Protein AF-A0AAJ1I7V8-F1 (afdb_monomer_lite)

Structure (mmCIF, N/CA/C/O backbone):
data_AF-A0AAJ1I7V8-F1
#
_entry.id   AF-A0AAJ1I7V8-F1
#
loop_
_atom_site.group_PDB
_atom_site.id
_atom_site.type_symbol
_atom_site.label_atom_id
_atom_site.label_alt_id
_atom_site.label_comp_id
_atom_site.label_asym_id
_atom_site.label_entity_id
_atom_site.label_seq_id
_atom_site.pdbx_PDB_ins_code
_atom_site.Cartn_x
_atom_site.Cartn_y
_atom_site.Cartn_z
_atom_site.occupancy
_atom_site.B_iso_or_equiv
_atom_site.auth_seq_id
_atom_site.auth_comp_id
_atom_site.auth_asym_id
_atom_site.auth_atom_id
_atom_site.pdbx_PDB_model_num
ATOM 1 N N . MET A 1 1 ? -8.224 -5.227 -1.221 1.00 78.94 1 MET A N 1
ATOM 2 C CA . MET A 1 1 ? -8.564 -3.803 -1.026 1.00 78.94 1 MET A CA 1
ATOM 3 C C . MET A 1 1 ? -8.452 -3.496 0.457 1.00 78.94 1 MET A C 1
ATOM 5 O O . MET A 1 1 ? -8.816 -4.389 1.217 1.00 78.94 1 MET A O 1
ATOM 9 N N . PRO A 1 2 ? -7.968 -2.307 0.860 1.00 81.81 2 PRO A N 1
ATOM 10 C CA . PRO A 1 2 ? -7.823 -1.922 2.272 1.00 81.81 2 PRO A CA 1
ATOM 11 C C . PRO A 1 2 ? -9.112 -2.115 3.076 1.00 81.81 2 PRO A C 1
ATOM 13 O O . PRO A 1 2 ? -9.102 -2.707 4.145 1.00 81.81 2 PRO A O 1
ATOM 16 N N . SER A 1 3 ? -10.249 -1.778 2.479 1.00 83.25 3 SER A N 1
ATOM 17 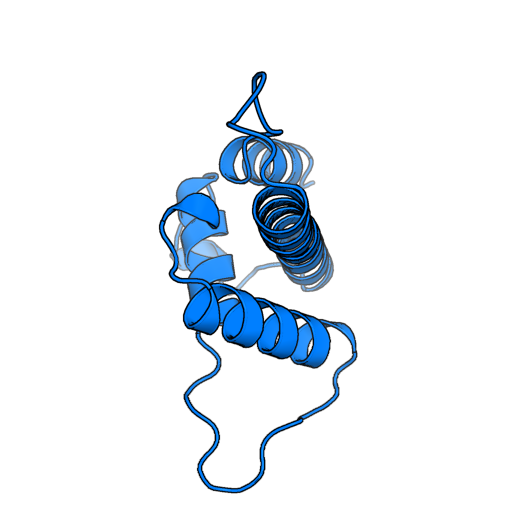C CA . SER A 1 3 ? -11.584 -2.013 3.037 1.00 83.25 3 SER A CA 1
ATOM 18 C C . SER A 1 3 ? -11.952 -3.442 3.440 1.00 83.25 3 SER A C 1
ATOM 20 O O . SER A 1 3 ? -12.891 -3.625 4.206 1.00 83.25 3 SER A O 1
ATOM 22 N N . ALA A 1 4 ? -11.258 -4.463 2.935 1.00 85.94 4 ALA A N 1
ATOM 23 C CA . ALA A 1 4 ? -11.497 -5.852 3.333 1.00 85.94 4 ALA A CA 1
ATOM 24 C C . ALA A 1 4 ? -10.729 -6.251 4.606 1.00 85.94 4 ALA A C 1
ATOM 26 O O . ALA A 1 4 ? -10.930 -7.349 5.117 1.00 85.94 4 ALA A O 1
ATOM 27 N N . LEU A 1 5 ? -9.823 -5.395 5.084 1.00 86.50 5 LEU A N 1
ATOM 28 C CA . LEU A 1 5 ? -8.996 -5.643 6.258 1.00 86.50 5 LEU A CA 1
ATOM 29 C C . LEU A 1 5 ? -9.739 -5.234 7.534 1.00 86.50 5 LEU A C 1
ATOM 31 O O . LEU A 1 5 ? -10.531 -4.289 7.530 1.00 86.50 5 LEU A O 1
ATOM 35 N N . THR A 1 6 ? -9.467 -5.923 8.641 1.00 89.69 6 THR A N 1
ATOM 36 C CA . THR A 1 6 ? -9.888 -5.469 9.975 1.00 89.69 6 THR A CA 1
ATOM 37 C C . THR A 1 6 ? -9.094 -4.230 10.394 1.00 89.69 6 THR A C 1
ATOM 39 O O . THR A 1 6 ? -8.039 -3.949 9.828 1.00 89.69 6 THR A O 1
ATOM 42 N N . ASP A 1 7 ? -9.563 -3.490 11.400 1.00 89.62 7 ASP A N 1
ATOM 43 C CA . ASP A 1 7 ? -8.857 -2.290 11.884 1.00 89.62 7 ASP A CA 1
ATOM 44 C C . ASP A 1 7 ? -7.427 -2.615 12.335 1.00 89.62 7 ASP A C 1
ATOM 46 O O . ASP A 1 7 ? -6.478 -1.921 11.980 1.00 89.62 7 ASP A O 1
ATOM 50 N N . GLN A 1 8 ? -7.249 -3.741 13.030 1.00 89.00 8 GLN A N 1
ATOM 51 C CA . GLN A 1 8 ? -5.931 -4.216 13.444 1.00 89.00 8 GLN A CA 1
ATOM 52 C C . GLN A 1 8 ? -5.022 -4.530 12.245 1.00 89.00 8 GLN A C 1
ATOM 54 O O . GLN A 1 8 ? -3.835 -4.212 12.262 1.00 89.00 8 GLN A O 1
ATOM 59 N N . GLN A 1 9 ? -5.569 -5.145 11.193 1.00 89.25 9 GLN A N 1
ATOM 60 C CA . GLN A 1 9 ? -4.819 -5.436 9.971 1.00 89.25 9 GLN A CA 1
ATOM 61 C C . GLN A 1 9 ? -4.471 -4.160 9.197 1.00 89.25 9 GLN A C 1
ATOM 63 O O . GLN A 1 9 ? -3.380 -4.083 8.640 1.00 89.25 9 GLN A O 1
ATOM 68 N N . LEU A 1 10 ? -5.360 -3.161 9.170 1.00 88.94 10 LEU A N 1
ATOM 69 C CA . LEU A 1 10 ? -5.091 -1.862 8.547 1.00 88.94 10 LEU A CA 1
ATOM 70 C C . LEU A 1 10 ? -3.935 -1.142 9.227 1.00 88.94 10 LEU A C 1
ATOM 72 O O . LEU A 1 10 ? -3.013 -0.713 8.540 1.00 88.94 10 LEU A O 1
ATOM 76 N N . LEU A 1 11 ? -3.964 -1.056 10.558 1.00 90.31 11 LEU A N 1
ATOM 77 C CA . LEU A 1 11 ? -2.902 -0.414 11.331 1.00 90.31 11 LEU A CA 1
ATOM 78 C C . LEU A 1 11 ? -1.556 -1.114 11.113 1.00 90.31 11 LEU A C 1
ATOM 80 O O . LEU A 1 11 ? -0.563 -0.458 10.818 1.00 90.31 11 LEU A O 1
ATOM 84 N N . LEU A 1 12 ? -1.544 -2.450 11.145 1.00 89.62 12 LEU A N 1
ATOM 85 C CA . LEU A 1 12 ? -0.333 -3.234 10.903 1.00 89.62 12 LEU A CA 1
ATOM 86 C C . LEU A 1 12 ? 0.225 -3.019 9.490 1.00 89.62 12 LEU A C 1
ATOM 88 O O . LEU A 1 12 ? 1.432 -2.876 9.320 1.00 89.62 12 LEU A O 1
ATOM 92 N N . VAL A 1 13 ? -0.632 -2.982 8.468 1.00 89.50 13 VAL A N 1
ATOM 93 C CA . VAL A 1 13 ? -0.196 -2.706 7.092 1.00 89.50 13 VAL A CA 1
ATOM 94 C C . VAL A 1 13 ? 0.322 -1.272 6.959 1.00 89.50 13 VAL A C 1
ATOM 96 O O . VAL A 1 13 ? 1.329 -1.070 6.287 1.00 89.50 13 VAL A O 1
ATOM 99 N N . ALA A 1 14 ? -0.318 -0.293 7.603 1.00 89.69 14 ALA A N 1
ATOM 100 C CA . ALA A 1 14 ? 0.120 1.101 7.587 1.00 89.69 14 ALA A CA 1
ATOM 101 C C . ALA A 1 14 ? 1.513 1.271 8.211 1.00 89.69 14 ALA A C 1
ATOM 103 O O . ALA A 1 14 ? 2.371 1.931 7.627 1.00 89.69 14 ALA A O 1
ATOM 104 N N . ASP A 1 15 ? 1.758 0.635 9.359 1.00 88.69 15 ASP A N 1
ATOM 105 C CA . ASP A 1 15 ? 3.064 0.662 10.023 1.00 88.69 15 ASP A CA 1
ATOM 106 C C . ASP A 1 15 ? 4.132 -0.025 9.163 1.00 88.69 15 ASP A C 1
ATOM 108 O O . ASP A 1 15 ? 5.188 0.549 8.913 1.00 88.69 15 ASP A O 1
ATOM 112 N N . GLN A 1 16 ? 3.826 -1.199 8.599 1.00 89.56 16 GLN A N 1
ATOM 113 C CA . GLN A 1 16 ? 4.747 -1.893 7.695 1.00 89.56 16 GLN A CA 1
ATOM 114 C C . GLN A 1 16 ? 5.073 -1.081 6.433 1.00 89.56 16 GLN A C 1
ATOM 116 O O . GLN A 1 16 ? 6.200 -1.146 5.947 1.00 89.56 16 GLN A O 1
ATOM 121 N N . LEU A 1 17 ? 4.105 -0.346 5.873 1.00 89.31 17 LEU A N 1
ATOM 122 C CA . LEU A 1 17 ? 4.333 0.525 4.717 1.00 89.31 17 LEU A CA 1
ATOM 123 C C . LEU A 1 17 ? 5.195 1.727 5.086 1.00 89.31 17 LEU A C 1
ATOM 125 O O . LEU A 1 17 ? 6.111 2.048 4.332 1.00 89.31 17 LEU A O 1
ATOM 129 N N . ARG A 1 18 ? 4.946 2.352 6.243 1.00 88.25 18 ARG A N 1
ATOM 130 C CA . ARG A 1 18 ? 5.787 3.439 6.755 1.00 88.25 18 ARG A CA 1
ATOM 131 C C . ARG A 1 18 ? 7.224 2.971 6.940 1.00 88.25 18 ARG A C 1
ATOM 133 O O . ARG A 1 18 ? 8.100 3.577 6.341 1.00 88.25 18 ARG A O 1
ATOM 140 N N . ASP A 1 19 ? 7.445 1.850 7.621 1.00 87.25 19 ASP A N 1
ATOM 141 C CA . ASP A 1 19 ? 8.768 1.233 7.784 1.00 87.25 19 ASP A CA 1
ATOM 142 C C . ASP A 1 19 ? 9.490 1.004 6.446 1.00 87.25 19 ASP A C 1
ATOM 144 O O . ASP A 1 19 ? 10.680 1.274 6.291 1.00 87.25 19 ASP A O 1
ATOM 148 N N . LEU A 1 20 ? 8.774 0.464 5.454 1.00 86.88 20 LEU A N 1
ATOM 149 C CA . LEU A 1 20 ? 9.344 0.177 4.135 1.00 86.88 20 LEU A CA 1
ATOM 150 C C . LEU A 1 20 ? 9.676 1.453 3.350 1.00 86.88 20 LEU A C 1
ATOM 152 O O . LEU A 1 20 ? 10.645 1.451 2.593 1.00 86.88 20 LEU A O 1
ATOM 156 N N . LEU A 1 21 ? 8.890 2.519 3.516 1.00 86.31 21 LEU A N 1
ATOM 157 C CA . LEU A 1 21 ? 9.086 3.804 2.839 1.00 86.31 21 LEU A CA 1
ATOM 158 C C . LEU A 1 21 ? 10.160 4.668 3.513 1.00 86.31 21 LEU A C 1
ATOM 160 O O . LEU A 1 21 ? 10.902 5.357 2.820 1.00 86.31 21 LEU A O 1
ATOM 164 N N . THR A 1 22 ? 10.272 4.630 4.842 1.00 85.25 22 THR A N 1
ATOM 165 C CA . THR A 1 22 ? 11.291 5.381 5.598 1.00 85.25 22 THR A CA 1
ATOM 166 C C . THR A 1 22 ? 12.623 4.642 5.688 1.00 85.25 22 THR A C 1
ATOM 168 O O . THR A 1 22 ? 13.631 5.232 6.072 1.00 85.25 22 THR A O 1
ATOM 171 N N . GLY A 1 23 ? 12.646 3.353 5.332 1.00 76.50 23 GLY A N 1
ATOM 172 C CA . GLY A 1 23 ? 13.808 2.488 5.520 1.00 76.50 23 GLY A CA 1
ATOM 173 C C . GLY A 1 23 ? 14.043 2.117 6.986 1.00 76.50 23 GLY A C 1
ATOM 174 O O . GLY A 1 23 ? 15.060 1.498 7.303 1.00 76.50 23 GLY A O 1
ATOM 175 N N . GLU A 1 24 ? 13.115 2.462 7.881 1.00 71.56 24 GLU A N 1
ATOM 176 C CA . GLU A 1 24 ? 13.192 2.073 9.278 1.00 71.56 24 GLU A CA 1
ATOM 177 C C . GLU A 1 24 ? 12.785 0.606 9.430 1.00 71.56 24 GLU A C 1
ATOM 179 O O . GLU A 1 24 ? 11.717 0.149 9.017 1.00 71.56 24 GLU A O 1
ATOM 184 N N . VAL A 1 25 ? 13.666 -0.186 10.035 1.00 59.44 25 VAL A N 1
ATOM 185 C CA . VAL A 1 25 ? 13.340 -1.562 10.402 1.00 59.44 25 VAL A CA 1
ATOM 186 C C . VAL A 1 25 ? 12.743 -1.532 11.804 1.00 59.44 25 VAL A C 1
ATOM 188 O O . VAL A 1 25 ? 13.413 -1.880 12.774 1.00 59.44 25 VAL A O 1
ATOM 191 N N . SER A 1 26 ? 11.480 -1.114 11.928 1.00 55.41 26 SER A N 1
ATOM 192 C CA . SER A 1 26 ? 10.739 -1.307 13.176 1.00 55.41 26 SER A CA 1
ATOM 193 C C . SER A 1 26 ? 10.372 -2.789 13.303 1.00 55.41 26 SER A C 1
ATOM 195 O O . SER A 1 26 ? 9.334 -3.281 12.865 1.00 55.41 26 SER A O 1
ATOM 197 N N . GLY A 1 27 ? 11.318 -3.580 13.803 1.00 55.03 27 GLY A N 1
ATOM 198 C CA . GLY A 1 27 ? 11.142 -5.021 13.894 1.00 55.03 27 GLY A CA 1
ATOM 199 C C . GLY A 1 27 ? 12.258 -5.685 14.670 1.00 55.03 27 GLY A C 1
ATOM 200 O O . GLY A 1 27 ? 13.199 -6.214 14.085 1.00 55.03 27 GLY A O 1
ATOM 201 N N . GLY A 1 28 ? 12.131 -5.689 15.996 1.00 53.53 28 GLY A N 1
ATOM 202 C CA . GLY A 1 28 ? 12.870 -6.629 16.831 1.00 53.53 28 GLY A CA 1
ATOM 203 C C . GLY A 1 28 ? 12.504 -8.081 16.494 1.00 53.53 28 GLY A C 1
ATOM 204 O O . GLY A 1 28 ? 11.491 -8.357 15.841 1.00 53.53 28 GLY A O 1
ATOM 205 N N . VAL A 1 29 ? 13.339 -9.015 16.954 1.00 42.78 29 VAL A N 1
ATOM 206 C CA . VAL A 1 29 ? 13.109 -10.465 16.849 1.00 42.78 29 VAL A CA 1
ATOM 207 C C . VAL A 1 29 ? 11.674 -10.787 17.293 1.00 42.78 29 VAL A C 1
ATOM 209 O O . VAL A 1 29 ? 11.326 -10.564 18.448 1.00 42.78 29 VAL A O 1
ATOM 212 N N . GLY A 1 30 ? 10.837 -11.273 16.368 1.00 53.75 30 GLY A N 1
ATOM 213 C CA . GLY A 1 30 ? 9.421 -11.583 16.618 1.00 53.75 30 GLY A CA 1
ATOM 214 C C . GLY A 1 30 ? 8.396 -10.708 15.882 1.00 53.75 30 GLY A C 1
ATOM 215 O O . GLY A 1 30 ? 7.200 -10.965 16.007 1.00 53.75 30 GLY A O 1
ATOM 216 N N . CYS A 1 31 ? 8.818 -9.711 15.096 1.00 53.94 31 CYS A N 1
ATOM 217 C CA . CYS A 1 31 ? 7.887 -8.926 14.280 1.00 53.94 31 CYS A CA 1
ATOM 218 C C . CYS A 1 31 ? 7.277 -9.802 13.158 1.00 53.94 31 CYS A C 1
ATOM 220 O O . CYS A 1 31 ? 8.026 -10.503 12.466 1.00 53.94 31 CYS A O 1
ATOM 222 N N . PRO A 1 32 ? 5.941 -9.816 12.971 1.00 57.22 32 PRO A N 1
ATOM 223 C CA . PRO A 1 32 ? 5.300 -10.617 11.933 1.00 57.22 32 PRO A CA 1
ATOM 224 C C . PRO A 1 32 ? 5.846 -10.261 10.541 1.00 57.22 32 PRO A C 1
ATOM 226 O O . PRO A 1 32 ? 6.211 -9.107 10.299 1.00 57.22 32 PRO A O 1
ATOM 229 N N . PRO A 1 33 ? 5.904 -11.234 9.609 1.00 60.97 33 PRO A N 1
ATOM 230 C CA . PRO A 1 33 ? 6.452 -11.006 8.278 1.00 60.97 33 PRO A CA 1
ATOM 231 C C . PRO A 1 33 ? 5.793 -9.787 7.622 1.00 60.97 33 PRO A C 1
ATOM 233 O O . PRO A 1 33 ? 4.574 -9.607 7.710 1.00 60.97 33 PRO A O 1
ATOM 236 N N . LYS A 1 34 ? 6.615 -8.944 6.977 1.00 67.88 34 LYS A N 1
ATOM 237 C CA . LYS A 1 34 ? 6.196 -7.699 6.311 1.00 67.88 34 LYS A CA 1
ATOM 238 C C . LYS A 1 34 ? 5.293 -8.006 5.110 1.00 67.88 34 LYS A C 1
ATOM 240 O O . LYS A 1 34 ? 5.731 -8.011 3.961 1.00 67.88 34 LYS A O 1
ATOM 245 N N . ALA A 1 35 ? 4.023 -8.289 5.384 1.00 81.44 35 ALA A N 1
ATOM 246 C CA . ALA A 1 35 ? 3.010 -8.632 4.396 1.00 81.44 35 ALA A CA 1
ATOM 247 C C . ALA A 1 35 ? 2.748 -7.472 3.427 1.00 81.44 35 ALA A C 1
ATOM 249 O O . ALA A 1 35 ? 2.430 -7.721 2.266 1.00 81.44 35 ALA A O 1
ATOM 250 N N . ALA A 1 36 ? 2.935 -6.224 3.867 1.00 84.81 36 ALA A N 1
ATOM 251 C CA . ALA A 1 36 ? 2.755 -5.033 3.041 1.00 84.81 36 ALA A CA 1
ATOM 252 C C . ALA A 1 36 ? 3.550 -5.066 1.722 1.00 84.81 36 ALA A C 1
ATOM 254 O O . ALA A 1 36 ? 3.001 -4.727 0.671 1.00 84.81 36 ALA A O 1
ATOM 255 N N . LEU A 1 37 ? 4.804 -5.535 1.742 1.00 86.75 37 LEU A N 1
ATOM 256 C CA . LEU A 1 37 ? 5.623 -5.639 0.530 1.00 86.75 37 LEU A CA 1
ATOM 257 C C . LEU A 1 37 ? 5.049 -6.684 -0.434 1.00 86.75 37 LEU A C 1
ATOM 259 O O . LEU A 1 37 ? 4.794 -6.388 -1.601 1.00 86.75 37 LEU A O 1
ATOM 263 N N . SER A 1 38 ? 4.782 -7.891 0.064 1.00 86.81 38 SER A N 1
ATOM 264 C CA . SER A 1 38 ? 4.203 -8.980 -0.730 1.00 86.81 38 SER A CA 1
ATOM 265 C C . SER A 1 38 ? 2.837 -8.603 -1.310 1.00 86.81 38 SER A C 1
ATOM 267 O O . SER A 1 38 ? 2.539 -8.911 -2.464 1.00 86.81 38 SER A O 1
ATOM 269 N N . VAL A 1 39 ? 2.014 -7.890 -0.536 1.00 88.44 39 VAL A N 1
ATOM 270 C CA . VAL A 1 39 ? 0.724 -7.361 -0.992 1.00 88.44 39 VAL A CA 1
ATOM 271 C C . VAL A 1 39 ? 0.929 -6.308 -2.080 1.00 88.44 39 VAL A C 1
ATOM 273 O O . VAL A 1 39 ? 0.235 -6.363 -3.092 1.00 88.44 39 VAL A O 1
ATOM 276 N N . THR A 1 40 ? 1.901 -5.405 -1.935 1.00 88.75 40 THR A N 1
ATOM 277 C CA . THR A 1 40 ? 2.231 -4.413 -2.973 1.00 88.75 40 THR A CA 1
ATOM 278 C C . THR A 1 40 ? 2.636 -5.092 -4.280 1.00 88.75 40 THR A C 1
ATOM 280 O O . THR A 1 40 ? 2.101 -4.762 -5.337 1.00 88.75 40 THR A O 1
ATOM 283 N N . LEU A 1 41 ? 3.513 -6.098 -4.221 1.00 89.31 41 LEU A N 1
ATOM 284 C CA . LEU A 1 41 ? 3.938 -6.868 -5.394 1.00 89.31 41 LEU A CA 1
ATOM 285 C C . LEU A 1 41 ? 2.766 -7.611 -6.053 1.00 89.31 41 LEU A C 1
ATOM 287 O O . LEU A 1 41 ? 2.631 -7.608 -7.278 1.00 89.31 41 LEU A O 1
ATOM 291 N N . LEU A 1 42 ? 1.868 -8.195 -5.256 1.00 88.25 42 LEU A N 1
ATOM 292 C CA . LEU A 1 42 ? 0.657 -8.840 -5.765 1.00 88.25 42 LEU A CA 1
ATOM 293 C C . LEU A 1 42 ? -0.287 -7.835 -6.442 1.00 88.25 42 LEU A C 1
ATOM 295 O O . LEU A 1 42 ? -0.873 -8.136 -7.4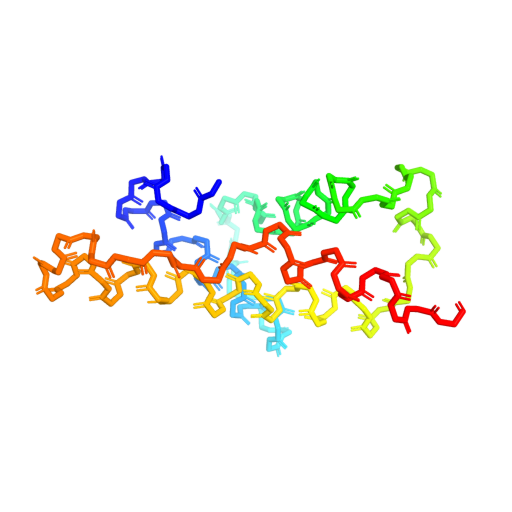83 1.00 88.25 42 LEU A O 1
ATOM 299 N N . LEU A 1 43 ? -0.451 -6.644 -5.865 1.00 88.19 43 LEU A N 1
ATOM 300 C CA . LEU A 1 43 ? -1.281 -5.585 -6.435 1.00 88.19 43 LEU A CA 1
ATOM 301 C C . LEU A 1 43 ? -0.695 -5.056 -7.747 1.00 88.19 43 LEU A C 1
ATOM 303 O O . LEU A 1 43 ? -1.438 -4.866 -8.707 1.00 88.19 43 LEU A O 1
ATOM 307 N N . LEU A 1 44 ? 0.626 -4.903 -7.817 1.00 89.12 44 LEU A N 1
ATOM 308 C CA . LEU A 1 44 ? 1.356 -4.583 -9.041 1.00 89.12 44 LEU A CA 1
ATOM 309 C C . LEU A 1 44 ? 1.179 -5.663 -10.112 1.00 89.12 44 LEU A C 1
ATOM 311 O O . LEU A 1 44 ? 0.955 -5.346 -11.282 1.00 89.12 44 LEU A O 1
ATOM 315 N N . SER A 1 45 ? 1.175 -6.937 -9.714 1.00 89.06 45 SER A N 1
ATOM 316 C CA . SER A 1 45 ? 0.863 -8.022 -10.641 1.00 89.06 45 SER A CA 1
ATOM 317 C C . SER A 1 45 ? -0.562 -7.923 -11.189 1.00 89.06 45 SER A C 1
ATOM 319 O O . SER A 1 45 ? -0.777 -7.994 -12.399 1.00 89.06 45 SER A O 1
ATOM 321 N N . LYS A 1 46 ? -1.542 -7.644 -10.320 1.00 86.06 46 LYS A N 1
ATOM 322 C CA . LYS A 1 46 ? -2.938 -7.395 -10.724 1.00 86.06 46 LYS A CA 1
ATOM 323 C C . LYS A 1 46 ? -3.120 -6.128 -11.564 1.00 86.06 46 LYS A C 1
ATOM 325 O O . LYS A 1 46 ? -4.106 -6.022 -12.294 1.00 86.06 46 LYS A O 1
ATOM 330 N N . ALA A 1 47 ? -2.205 -5.170 -11.456 1.00 86.44 47 ALA A N 1
ATOM 331 C CA . ALA A 1 47 ? -2.189 -3.953 -12.258 1.00 86.44 47 ALA A CA 1
ATOM 332 C C . ALA A 1 47 ? -1.602 -4.163 -13.666 1.00 86.44 47 ALA A C 1
ATOM 334 O O . ALA A 1 47 ? -1.691 -3.258 -14.490 1.00 86.44 47 ALA A O 1
ATOM 335 N N . GLY A 1 48 ? -1.069 -5.353 -13.966 1.00 85.38 48 GLY A N 1
ATOM 336 C CA . GLY A 1 48 ? -0.618 -5.729 -15.307 1.00 85.38 48 GLY A CA 1
ATOM 337 C C . GLY A 1 48 ? 0.871 -6.044 -15.417 1.00 85.38 48 GLY A C 1
ATOM 338 O O . GLY A 1 48 ? 1.329 -6.328 -16.520 1.00 85.38 48 GLY A O 1
ATOM 339 N N . ILE A 1 49 ? 1.630 -6.035 -14.315 1.00 85.56 49 ILE A N 1
ATOM 340 C CA . ILE A 1 49 ? 3.036 -6.454 -14.347 1.00 85.56 49 ILE A CA 1
ATOM 341 C C . ILE A 1 49 ? 3.113 -7.985 -14.276 1.00 85.56 49 ILE A C 1
ATOM 343 O O . ILE A 1 49 ? 2.659 -8.587 -13.298 1.00 85.56 49 ILE A O 1
ATOM 347 N N . PRO A 1 50 ? 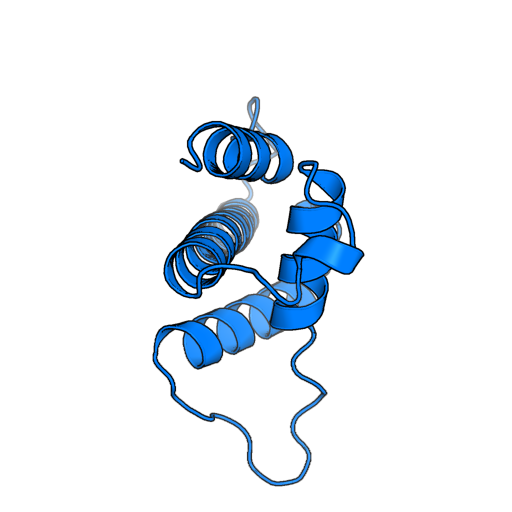3.707 -8.658 -15.273 1.00 84.00 50 PRO A N 1
ATOM 348 C CA . PRO A 1 50 ? 3.936 -10.095 -15.199 1.00 84.00 50 PRO A CA 1
ATOM 349 C C . PRO A 1 50 ? 4.782 -10.443 -13.972 1.00 84.00 50 PRO A C 1
ATOM 351 O O . PRO A 1 50 ? 5.744 -9.740 -13.680 1.00 84.00 50 PRO A O 1
ATOM 354 N N . GLY A 1 51 ? 4.504 -11.566 -13.303 1.00 77.56 51 GLY A N 1
ATOM 355 C CA . GLY A 1 51 ? 5.283 -11.984 -12.127 1.00 77.56 51 GLY A CA 1
ATOM 356 C C . GLY A 1 51 ? 6.795 -12.056 -12.389 1.00 77.56 51 GLY A C 1
ATOM 357 O O . GLY A 1 51 ? 7.586 -11.626 -11.559 1.00 77.56 51 GLY A O 1
ATOM 358 N N . LYS A 1 52 ? 7.190 -12.485 -13.596 1.00 79.56 52 LYS A N 1
ATOM 359 C CA . LYS A 1 52 ? 8.591 -12.511 -14.054 1.00 79.56 52 LYS A CA 1
ATOM 360 C C . LYS A 1 52 ? 9.246 -11.131 -14.210 1.00 79.56 52 LYS A C 1
ATOM 362 O O . LYS A 1 52 ? 10.457 -11.051 -14.210 1.00 79.56 52 LYS A O 1
ATOM 367 N N . ALA A 1 53 ? 8.456 -10.072 -14.370 1.00 78.75 53 ALA A N 1
ATOM 368 C CA . ALA A 1 53 ? 8.930 -8.696 -14.517 1.00 78.75 53 ALA A CA 1
ATOM 369 C C . ALA A 1 53 ? 8.898 -7.924 -13.185 1.00 78.75 53 ALA A C 1
ATOM 371 O O . ALA A 1 53 ? 9.261 -6.752 -13.142 1.00 78.75 53 ALA A O 1
ATOM 372 N N . LEU A 1 54 ? 8.446 -8.557 -12.092 1.00 79.69 54 LEU A N 1
ATOM 373 C CA . LEU A 1 54 ? 8.529 -7.977 -10.749 1.00 79.69 54 LEU A CA 1
ATOM 374 C C . LEU A 1 54 ? 9.962 -8.000 -10.200 1.00 79.69 54 LEU A C 1
ATOM 376 O O . LEU A 1 54 ? 10.274 -7.197 -9.329 1.00 79.69 54 LEU A O 1
ATOM 380 N N . THR A 1 55 ? 10.823 -8.899 -10.687 1.00 77.88 55 THR A N 1
ATOM 381 C CA . THR A 1 55 ? 12.246 -8.947 -10.307 1.00 77.88 55 THR A CA 1
ATOM 382 C C . THR A 1 55 ? 13.056 -7.833 -10.959 1.00 77.88 55 THR A C 1
ATOM 384 O O . THR A 1 55 ? 13.950 -7.291 -10.324 1.00 77.88 55 THR A O 1
ATOM 387 N N . ASP A 1 56 ? 12.689 -7.437 -12.179 1.00 81.62 56 ASP A N 1
ATOM 388 C CA . ASP A 1 56 ? 13.347 -6.360 -12.938 1.00 81.62 56 ASP A CA 1
ATOM 389 C C . ASP A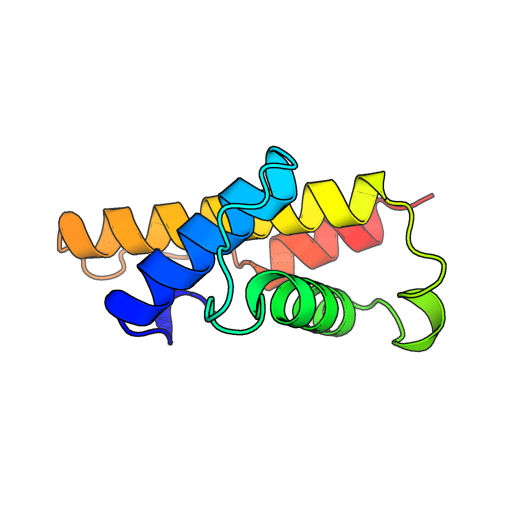 1 56 ? 12.694 -4.993 -12.680 1.00 81.62 56 ASP A C 1
ATOM 391 O O . ASP A 1 56 ? 12.818 -4.040 -13.451 1.00 81.62 56 ASP A O 1
ATOM 395 N N . LEU A 1 57 ? 11.929 -4.906 -11.594 1.00 83.56 57 LEU A N 1
ATOM 396 C CA . LEU A 1 57 ? 11.149 -3.740 -11.253 1.00 83.56 57 LEU A CA 1
ATOM 397 C C . LEU A 1 57 ? 12.053 -2.596 -10.806 1.00 83.56 57 LEU A C 1
ATOM 399 O O . LEU A 1 57 ? 12.768 -2.713 -9.813 1.00 83.56 57 LEU A O 1
ATOM 403 N N . ALA A 1 58 ? 11.952 -1.448 -11.480 1.00 87.06 58 ALA A N 1
ATOM 404 C CA . ALA A 1 58 ? 12.605 -0.237 -11.010 1.00 87.06 58 ALA A CA 1
ATOM 405 C C . ALA A 1 58 ? 12.162 0.073 -9.570 1.00 87.06 58 ALA A C 1
ATOM 407 O O . ALA A 1 58 ? 10.965 0.196 -9.288 1.00 87.06 58 ALA A O 1
ATOM 408 N N . MET A 1 59 ? 13.135 0.246 -8.670 1.00 85.69 59 MET A N 1
ATOM 409 C CA . MET A 1 59 ? 12.874 0.563 -7.261 1.00 85.69 59 MET A CA 1
ATOM 410 C C . MET A 1 59 ? 12.030 1.830 -7.097 1.00 85.69 59 MET A C 1
ATOM 412 O O . MET A 1 59 ? 11.194 1.884 -6.201 1.00 85.69 59 MET A O 1
ATOM 416 N N . ALA A 1 60 ? 12.180 2.801 -8.004 1.00 87.19 60 ALA A N 1
ATOM 417 C CA . ALA A 1 60 ? 11.336 3.992 -8.056 1.00 87.19 60 ALA A CA 1
ATOM 418 C C . ALA A 1 60 ? 9.850 3.634 -8.208 1.00 87.19 60 ALA A C 1
ATOM 420 O O . ALA A 1 60 ? 9.018 4.134 -7.456 1.00 87.19 60 ALA A O 1
ATOM 421 N N . THR A 1 61 ? 9.504 2.701 -9.103 1.00 88.44 61 THR A N 1
ATOM 422 C CA . THR A 1 61 ? 8.101 2.312 -9.260 1.00 88.44 61 THR A CA 1
ATOM 423 C C . THR A 1 61 ? 7.595 1.443 -8.116 1.00 88.44 61 THR A C 1
ATOM 425 O O . THR A 1 61 ? 6.414 1.501 -7.787 1.00 88.44 61 THR A O 1
ATOM 428 N N . LEU A 1 62 ? 8.456 0.629 -7.499 1.00 89.62 62 LEU A N 1
ATOM 429 C CA . LEU A 1 62 ? 8.072 -0.100 -6.291 1.00 89.62 62 LEU A CA 1
ATOM 430 C C . LEU A 1 62 ? 7.761 0.871 -5.146 1.00 89.62 62 LEU A C 1
ATOM 432 O O . LEU A 1 62 ? 6.737 0.722 -4.484 1.00 89.62 62 LEU A O 1
ATOM 436 N N . HIS A 1 63 ? 8.611 1.879 -4.951 1.00 90.25 63 HIS A N 1
ATOM 437 C CA . HIS A 1 63 ? 8.405 2.935 -3.967 1.00 90.25 63 HIS A CA 1
ATOM 438 C C . HIS A 1 63 ? 7.081 3.663 -4.213 1.00 90.25 63 HIS A C 1
ATOM 440 O O . HIS A 1 63 ? 6.246 3.743 -3.320 1.00 90.25 63 HIS A O 1
ATOM 446 N N . GLU A 1 64 ? 6.840 4.106 -5.445 1.00 90.88 64 GLU A N 1
ATOM 447 C CA . GLU A 1 64 ? 5.618 4.820 -5.821 1.00 90.88 64 GLU A CA 1
ATOM 448 C C . GLU A 1 64 ? 4.356 3.957 -5.643 1.00 90.88 64 GLU A C 1
ATOM 450 O O . GLU A 1 64 ? 3.335 4.424 -5.139 1.00 90.88 64 GLU A O 1
ATOM 455 N N . ALA A 1 65 ? 4.440 2.657 -5.938 1.00 92.19 65 ALA A N 1
ATOM 456 C CA . ALA A 1 65 ? 3.360 1.711 -5.673 1.00 92.19 65 ALA A CA 1
ATOM 457 C C . ALA A 1 65 ? 3.066 1.548 -4.174 1.00 92.19 65 ALA A C 1
ATOM 459 O O . ALA A 1 65 ? 1.898 1.517 -3.778 1.00 92.19 65 ALA A O 1
ATOM 460 N N . MET A 1 66 ? 4.108 1.464 -3.339 1.00 92.25 66 MET A N 1
ATOM 461 C CA . MET A 1 66 ? 3.966 1.436 -1.880 1.00 92.25 66 MET A CA 1
ATOM 462 C C . MET A 1 66 ? 3.374 2.748 -1.357 1.00 92.25 66 MET A C 1
ATOM 464 O O . MET A 1 66 ? 2.511 2.708 -0.485 1.00 92.25 66 MET A O 1
ATOM 468 N N . THR A 1 67 ? 3.758 3.899 -1.920 1.00 91.44 67 THR A N 1
ATOM 469 C CA . THR A 1 67 ? 3.176 5.206 -1.579 1.00 91.44 67 THR A CA 1
ATOM 470 C C . THR A 1 67 ? 1.682 5.254 -1.901 1.00 91.44 67 THR A C 1
ATOM 472 O O . THR A 1 67 ? 0.883 5.607 -1.034 1.00 91.44 67 THR A O 1
ATOM 475 N N . ILE A 1 68 ? 1.276 4.832 -3.105 1.00 91.69 68 ILE A N 1
ATOM 476 C CA . ILE A 1 68 ? -0.144 4.749 -3.486 1.00 91.69 68 ILE A CA 1
ATOM 477 C C . ILE A 1 68 ? -0.899 3.823 -2.525 1.00 91.69 68 ILE A C 1
ATOM 479 O O . ILE A 1 68 ? -2.011 4.144 -2.096 1.00 91.69 68 ILE A O 1
ATOM 483 N N . PHE A 1 69 ? -0.305 2.685 -2.162 1.00 91.88 69 PHE A N 1
ATOM 484 C CA . PHE A 1 69 ? -0.924 1.759 -1.222 1.00 91.88 69 PHE A CA 1
ATOM 485 C C . PHE A 1 69 ? -1.063 2.368 0.182 1.00 91.88 69 PHE A C 1
ATOM 487 O O . PHE A 1 69 ? -2.140 2.263 0.766 1.00 91.88 69 PHE A O 1
ATOM 494 N N . CYS A 1 70 ? -0.039 3.068 0.677 1.00 91.25 70 CYS A N 1
ATOM 495 C CA . CYS A 1 70 ? -0.054 3.749 1.974 1.00 91.25 70 CYS A CA 1
ATOM 496 C C . CYS A 1 70 ? -1.180 4.780 2.047 1.00 91.25 70 CYS A C 1
ATOM 498 O O . CYS A 1 70 ? -2.016 4.706 2.941 1.00 91.25 70 CYS A O 1
ATOM 500 N N . ILE A 1 71 ? -1.291 5.648 1.036 1.00 91.12 71 ILE A N 1
ATOM 501 C CA . ILE A 1 71 ? -2.350 6.665 0.957 1.00 91.12 71 ILE A CA 1
ATOM 502 C C . ILE A 1 71 ? -3.744 6.024 1.016 1.00 91.12 71 ILE A C 1
ATOM 504 O O . ILE A 1 71 ? -4.638 6.530 1.691 1.00 91.12 71 ILE A O 1
ATOM 508 N N . ASN A 1 72 ? -3.943 4.898 0.325 1.00 91.19 72 ASN A N 1
ATOM 509 C CA . ASN A 1 72 ? -5.228 4.193 0.319 1.00 91.19 72 ASN A CA 1
ATOM 510 C C . ASN A 1 72 ? -5.543 3.522 1.667 1.00 91.19 72 ASN A C 1
ATOM 512 O O . ASN A 1 72 ? -6.707 3.442 2.055 1.00 91.19 72 ASN A O 1
ATOM 516 N N . VAL A 1 73 ? -4.528 3.025 2.377 1.00 91.00 73 VAL A N 1
ATOM 517 C CA . VAL A 1 73 ? -4.688 2.470 3.728 1.00 91.00 73 VAL A CA 1
ATOM 518 C C . VAL A 1 73 ? -5.014 3.580 4.727 1.00 91.00 73 VAL A C 1
ATOM 520 O O . VAL A 1 73 ? -5.978 3.441 5.478 1.00 91.00 73 VAL A O 1
ATOM 523 N N . ASP A 1 74 ? -4.293 4.702 4.686 1.00 90.69 74 ASP A N 1
ATOM 524 C CA . ASP A 1 74 ? -4.547 5.863 5.548 1.00 90.69 74 ASP A CA 1
ATOM 525 C C . ASP A 1 74 ? -5.947 6.440 5.310 1.00 90.69 74 ASP A C 1
ATOM 527 O O . ASP A 1 74 ? -6.670 6.755 6.257 1.00 90.69 74 ASP A O 1
ATOM 531 N N . HIS A 1 75 ? -6.373 6.515 4.046 1.00 88.88 75 HIS A N 1
ATOM 532 C CA . HIS A 1 75 ? -7.722 6.949 3.697 1.00 88.88 75 HIS A CA 1
ATOM 533 C C . HIS A 1 75 ? -8.796 6.045 4.312 1.00 88.88 75 HIS A C 1
ATOM 535 O O . HIS A 1 75 ? -9.755 6.546 4.896 1.00 88.88 75 HIS A O 1
ATOM 541 N N . GLU A 1 76 ? -8.627 4.723 4.229 1.00 88.25 76 GLU A N 1
ATOM 542 C CA . GLU A 1 76 ? -9.559 3.765 4.829 1.00 88.25 76 GLU A CA 1
ATOM 543 C C . GLU A 1 76 ? -9.600 3.909 6.360 1.00 88.25 76 GLU A C 1
ATOM 545 O O . GLU A 1 76 ? -10.686 3.912 6.941 1.00 88.25 76 GLU A O 1
ATOM 550 N N . ILE A 1 77 ? -8.447 4.092 7.016 1.00 90.44 77 ILE A N 1
ATOM 551 C CA . ILE A 1 77 ? -8.369 4.326 8.468 1.00 90.44 77 ILE A CA 1
ATOM 552 C C . ILE A 1 77 ? -9.170 5.578 8.844 1.00 90.44 77 ILE A C 1
ATOM 554 O O . ILE A 1 77 ? -10.066 5.515 9.689 1.00 90.44 77 ILE A O 1
ATOM 558 N N . VAL A 1 78 ? -8.907 6.705 8.177 1.00 90.56 78 VAL A N 1
ATOM 559 C CA . VAL A 1 78 ? -9.612 7.973 8.426 1.00 90.56 78 VAL A CA 1
ATOM 560 C C . VAL A 1 78 ? -11.110 7.841 8.135 1.00 90.56 78 VAL A C 1
ATOM 562 O O . VAL A 1 78 ? -11.937 8.333 8.903 1.00 90.56 78 VAL A O 1
ATOM 565 N N . SER A 1 79 ? -11.484 7.148 7.059 1.00 88.12 79 SER A N 1
ATOM 566 C CA . SER A 1 79 ? -12.879 6.906 6.678 1.00 88.12 79 SER A CA 1
ATOM 567 C C . SER A 1 79 ? -13.652 6.163 7.775 1.00 88.12 79 SER A C 1
ATOM 569 O O . SER A 1 79 ? -14.744 6.593 8.167 1.00 88.12 79 SER A O 1
ATOM 571 N N . ARG A 1 80 ? -13.049 5.111 8.349 1.00 88.06 80 ARG A N 1
ATOM 572 C CA . ARG A 1 80 ? -13.615 4.366 9.486 1.00 88.06 80 ARG A CA 1
ATOM 573 C C . ARG A 1 80 ? -13.702 5.208 10.749 1.00 88.06 80 ARG A C 1
ATOM 575 O O . ARG A 1 80 ? -14.753 5.218 11.389 1.00 88.06 80 ARG A O 1
ATOM 582 N N . MET A 1 81 ? -12.646 5.953 11.078 1.00 88.12 81 MET A N 1
ATOM 583 C CA . MET A 1 81 ? -12.628 6.837 12.250 1.00 88.12 81 MET A CA 1
ATOM 584 C C . MET A 1 81 ? -13.734 7.894 12.195 1.00 88.12 81 MET A C 1
ATOM 586 O O . MET A 1 81 ? -14.361 8.191 13.208 1.00 88.12 81 MET A O 1
ATOM 590 N N . LEU A 1 82 ? -14.004 8.441 11.009 1.00 87.44 82 LEU A N 1
ATOM 591 C CA . LEU A 1 82 ? -15.038 9.455 10.800 1.00 87.44 82 LEU A CA 1
ATOM 592 C C . LEU A 1 82 ? -16.445 8.867 10.611 1.00 87.44 82 LEU A C 1
ATOM 594 O O . LEU A 1 82 ? -17.379 9.628 10.361 1.00 87.44 82 LEU A O 1
ATOM 598 N N . GLN A 1 83 ? -16.604 7.538 10.684 1.00 82.94 83 GLN A N 1
ATOM 599 C CA . GLN A 1 83 ? -17.857 6.818 10.419 1.00 82.94 83 GLN A CA 1
ATOM 600 C C . GLN A 1 83 ? -18.520 7.227 9.092 1.00 82.94 83 GLN A C 1
ATOM 602 O O . GLN A 1 83 ? -19.742 7.145 8.929 1.00 82.94 83 GLN A O 1
ATOM 607 N N . ARG A 1 84 ? -17.719 7.677 8.118 1.00 70.31 84 ARG A N 1
ATOM 608 C CA . ARG A 1 84 ? -18.214 8.082 6.805 1.00 70.31 84 ARG A CA 1
ATOM 609 C C . ARG A 1 84 ? -18.602 6.811 6.065 1.00 70.31 84 ARG A C 1
ATOM 611 O O . ARG A 1 84 ? -17.772 6.152 5.449 1.00 70.31 84 ARG A O 1
ATOM 618 N N . ARG A 1 85 ? -19.882 6.430 6.147 1.00 56.09 85 ARG A N 1
ATOM 619 C CA . ARG A 1 85 ? -20.460 5.380 5.296 1.00 56.09 85 ARG A CA 1
ATOM 620 C C . ARG A 1 85 ? -20.117 5.737 3.858 1.00 56.09 85 ARG A C 1
ATOM 622 O O . ARG A 1 85 ? -20.628 6.743 3.396 1.00 56.09 85 ARG A O 1
ATOM 629 N N . ARG A 1 86 ? -19.254 4.939 3.214 1.00 57.62 86 ARG A N 1
ATOM 630 C CA . ARG A 1 86 ? -18.798 5.032 1.813 1.00 57.62 86 ARG A CA 1
ATOM 631 C C . ARG A 1 86 ? -19.719 5.875 0.925 1.00 57.62 86 ARG A C 1
ATOM 633 O O . ARG A 1 86 ? -20.586 5.337 0.237 1.00 57.62 86 ARG A O 1
ATOM 640 N N . VAL A 1 87 ? -19.520 7.187 0.937 1.00 49.16 87 VAL A N 1
ATOM 641 C CA . VAL A 1 87 ? -20.109 8.078 -0.052 1.00 49.16 87 VAL A CA 1
ATOM 642 C C . VAL A 1 87 ? -19.060 8.184 -1.147 1.00 49.16 87 VAL A C 1
ATOM 644 O O . VAL A 1 87 ? -18.060 8.868 -0.995 1.00 49.16 87 VAL A O 1
ATOM 647 N N . GLU A 1 88 ? -19.322 7.418 -2.204 1.00 47.56 88 GLU A N 1
ATOM 648 C CA . GLU A 1 88 ? -18.844 7.607 -3.574 1.00 47.56 88 GLU A CA 1
ATOM 649 C C . GLU A 1 88 ? -17.366 7.319 -3.893 1.00 47.56 88 GLU A C 1
ATOM 651 O O . GLU A 1 88 ? -16.445 7.990 -3.451 1.00 47.56 88 GLU A O 1
ATOM 656 N N . LYS A 1 89 ? -17.195 6.297 -4.753 1.00 54.00 89 LYS A N 1
ATOM 657 C CA . LYS A 1 89 ? -16.045 6.020 -5.632 1.00 54.00 89 LYS A CA 1
ATOM 658 C C . LYS A 1 89 ? -14.691 6.486 -5.085 1.00 54.00 89 LYS A C 1
ATOM 660 O O . LYS A 1 89 ? -14.119 7.463 -5.558 1.00 54.00 89 LYS A O 1
ATOM 665 N N . GLU A 1 90 ? -14.149 5.707 -4.154 1.00 55.56 90 GLU A N 1
ATOM 666 C CA . GLU A 1 90 ? -12.730 5.800 -3.811 1.00 55.56 90 GLU A CA 1
ATOM 667 C C . GLU A 1 90 ? -11.866 5.701 -5.078 1.00 55.56 90 GLU A C 1
ATOM 669 O O . GLU A 1 90 ? -12.215 4.940 -5.996 1.00 55.56 90 GLU A O 1
ATOM 674 N N . PRO A 1 91 ? -10.722 6.411 -5.135 1.00 59.09 91 PRO A N 1
ATOM 675 C CA . PRO A 1 91 ? -9.711 6.127 -6.137 1.00 59.09 91 PRO A CA 1
ATOM 676 C C . PRO A 1 91 ? -9.341 4.655 -5.982 1.00 59.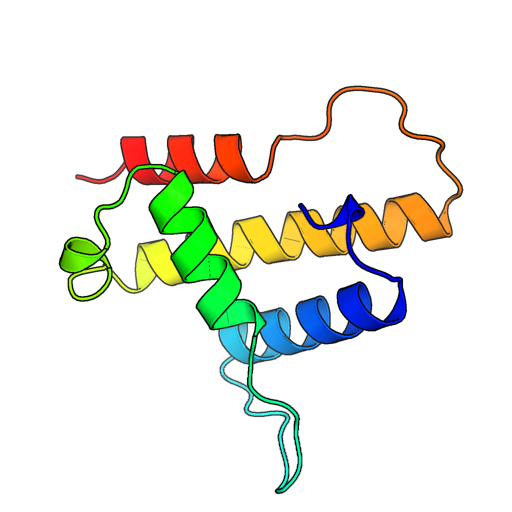09 91 PRO A C 1
ATOM 678 O O . PRO A 1 91 ? -8.808 4.219 -4.966 1.00 59.09 91 PRO A O 1
ATOM 681 N N . ASN A 1 92 ? -9.720 3.850 -6.967 1.00 77.12 92 ASN A N 1
ATOM 682 C CA . ASN A 1 92 ? -9.518 2.420 -6.893 1.00 77.12 92 ASN A CA 1
ATOM 683 C C . ASN A 1 92 ? -8.004 2.179 -6.840 1.00 77.12 92 ASN A C 1
ATOM 685 O O . ASN A 1 92 ? -7.318 2.442 -7.822 1.00 77.12 92 ASN A O 1
ATOM 689 N N . LEU A 1 93 ? -7.486 1.684 -5.711 1.00 84.44 93 LEU A N 1
ATOM 690 C CA . LEU A 1 93 ? -6.074 1.323 -5.529 1.00 84.44 93 LEU A CA 1
ATOM 691 C C . LEU A 1 93 ? -5.502 0.599 -6.758 1.00 84.44 93 LEU A C 1
ATOM 693 O O . LEU A 1 93 ? -4.411 0.907 -7.226 1.00 84.44 93 LEU A O 1
ATOM 697 N N . VAL A 1 94 ? -6.267 -0.331 -7.335 1.00 84.88 94 VAL A N 1
ATOM 698 C CA . VAL A 1 94 ? -5.853 -1.073 -8.532 1.00 84.88 94 VAL A CA 1
ATOM 699 C C . VAL A 1 94 ? -5.809 -0.178 -9.773 1.00 84.88 94 VAL A C 1
ATOM 701 O O . VAL A 1 94 ? -4.950 -0.377 -10.622 1.00 84.88 94 VAL A O 1
ATOM 704 N N . GLN A 1 95 ? -6.699 0.806 -9.900 1.00 85.56 95 GLN A N 1
ATOM 705 C CA . GLN A 1 95 ? -6.645 1.798 -10.977 1.00 85.56 95 GLN A CA 1
ATOM 706 C C . GLN A 1 95 ? -5.421 2.711 -10.849 1.00 85.56 95 GLN A C 1
ATOM 708 O O . GLN A 1 95 ? -4.700 2.847 -11.831 1.00 85.56 95 GLN A O 1
ATOM 713 N N . GLY A 1 96 ? -5.140 3.257 -9.661 1.00 85.50 96 GLY A N 1
ATOM 714 C CA . GLY A 1 96 ? -3.942 4.081 -9.445 1.00 85.50 96 GLY A CA 1
ATOM 715 C C . GLY A 1 96 ? -2.657 3.316 -9.774 1.00 85.50 96 GLY A C 1
ATOM 716 O O . GLY A 1 96 ? -1.767 3.823 -10.451 1.00 85.50 96 GLY A O 1
ATOM 717 N N . LEU A 1 97 ? -2.603 2.032 -9.409 1.00 88.81 97 LEU A N 1
ATOM 718 C CA . LEU A 1 97 ? -1.488 1.162 -9.783 1.00 88.81 97 LEU A CA 1
ATOM 719 C C . LEU A 1 97 ? -1.442 0.850 -11.286 1.00 88.81 97 LEU A C 1
ATOM 721 O O . LEU A 1 97 ? -0.356 0.755 -11.844 1.00 88.81 97 LEU A O 1
ATOM 725 N N . ARG A 1 98 ? -2.581 0.699 -11.974 1.00 88.75 98 ARG A N 1
ATOM 726 C CA . ARG A 1 98 ? -2.597 0.524 -13.441 1.00 88.75 98 ARG A CA 1
ATOM 727 C C . ARG A 1 98 ? -2.088 1.761 -14.166 1.00 88.75 98 ARG A C 1
ATOM 729 O O . ARG A 1 98 ? -1.378 1.621 -15.156 1.00 88.75 98 ARG A O 1
ATOM 736 N N . GLU A 1 99 ? -2.459 2.949 -13.701 1.00 89.25 99 GLU A N 1
ATOM 737 C CA . GLU A 1 99 ? -1.975 4.214 -14.258 1.00 89.25 99 GLU A CA 1
ATOM 738 C C . GLU A 1 99 ? -0.458 4.324 -14.092 1.00 89.25 99 GLU A C 1
ATOM 740 O O . GLU A 1 99 ? 0.239 4.579 -15.073 1.00 89.25 99 GLU A O 1
ATOM 745 N N . LEU A 1 100 ? 0.053 3.980 -12.907 1.00 87.81 100 LEU A N 1
ATOM 746 C CA . LEU A 1 100 ? 1.486 3.887 -12.637 1.00 87.81 100 LEU A CA 1
ATOM 747 C C . LEU A 1 100 ? 2.200 2.894 -13.572 1.00 87.81 100 LEU A C 1
ATOM 749 O O . LEU A 1 100 ? 3.260 3.192 -14.116 1.00 87.81 100 LEU A O 1
ATOM 753 N N . VAL A 1 101 ? 1.620 1.711 -13.792 1.00 86.94 101 VAL A N 1
ATOM 754 C CA . VAL A 1 101 ? 2.182 0.702 -14.707 1.00 86.94 101 VAL A CA 1
ATOM 755 C C . VAL A 1 101 ? 2.188 1.189 -16.153 1.00 86.94 101 VAL A C 1
ATOM 757 O O . VAL A 1 101 ? 3.148 0.939 -16.875 1.00 86.94 101 VAL A O 1
ATOM 760 N N . ARG A 1 102 ? 1.136 1.892 -16.579 1.00 85.62 102 ARG A N 1
ATOM 761 C CA . ARG A 1 102 ? 0.985 2.392 -17.951 1.00 85.62 102 ARG A CA 1
ATOM 762 C C . ARG A 1 102 ? 1.951 3.530 -18.285 1.00 85.62 102 ARG A C 1
ATOM 764 O O . ARG A 1 102 ? 2.278 3.700 -19.452 1.00 85.62 1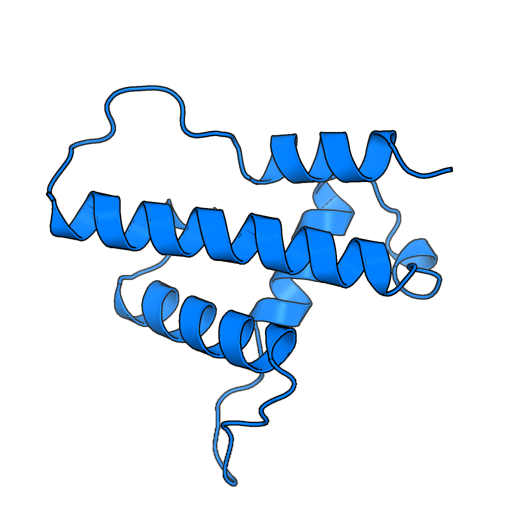02 ARG A O 1
ATOM 771 N N . GLN A 1 103 ? 2.370 4.307 -17.290 1.00 80.62 103 GLN A N 1
ATOM 772 C CA . GLN A 1 103 ? 3.310 5.420 -17.452 1.00 80.62 103 GLN A CA 1
ATOM 773 C C . GLN A 1 103 ? 4.780 4.986 -17.401 1.00 80.62 103 GLN A C 1
ATOM 775 O O . GLN A 1 103 ? 5.669 5.832 -17.497 1.00 80.62 103 GLN A O 1
ATOM 780 N N . ARG A 1 104 ? 5.055 3.684 -17.255 1.00 67.19 104 ARG A N 1
ATOM 781 C CA . ARG A 1 104 ? 6.427 3.189 -17.329 1.00 67.19 104 ARG A CA 1
ATOM 782 C C . ARG A 1 104 ? 7.012 3.389 -18.730 1.00 67.19 104 ARG A C 1
ATOM 784 O O . ARG A 1 104 ? 6.308 3.093 -19.698 1.00 67.19 104 ARG A O 1
ATOM 791 N N . PRO A 1 105 ? 8.265 3.860 -18.828 1.00 56.12 105 PRO A N 1
ATOM 792 C CA . PRO A 1 105 ? 9.009 3.862 -20.080 1.00 56.12 105 PRO A CA 1
ATOM 793 C C . PRO A 1 105 ? 9.317 2.440 -20.565 1.00 56.12 105 PRO A C 1
ATOM 795 O O . PRO A 1 105 ? 9.434 1.525 -19.713 1.00 56.12 105 PRO A O 1
#

Radius of gyration: 14.2 Å; chains: 1; bounding box: 34×22×37 Å

pLDDT: mean 80.98, std 12.7, range [42.78, 92.25]

Sequence (105 aa):
MPSALTDQQLLLVADQLRDLLTGEVSGGVGCPPKAALSVTLLLLSKAGIPGKALTDLAMATLHEAMTIFCINVDHEIVSRMLQRRRVEKEPNLVQGLRELVRQRP

Secondary structure (DSSP, 8-state):
-GGGS-HHHHHHHHHHHHHHHH------TTPPP-HHHHHHHHHHHHTT--GGGSTT--HHHHHHHHHHHHHHHHHHHHHHHTT----S----HHHHHHHHHHT--

Foldseek 3Di:
DLVVDDLVRLVLLLVLLVCVLVVNPPDDDPRPPSVNLVVLLVLLVLLPQPNVCSVVDDVVLSSVSSVLVNVVSVVVNVCVVVVPPDDDDDPPSSNVSNVSVVPDD